Protein AF-A0A816SLV2-F1 (afdb_monomer)

pLDDT: mean 80.75, std 13.79, range [43.53, 95.81]

Secondary structure (DSSP, 8-state):
-HHHHHHHHHHHHHHHHHHH---------EEEEEEESSS---HHHHHHHHHHHHS-EEEEEESSTTSS-EEEE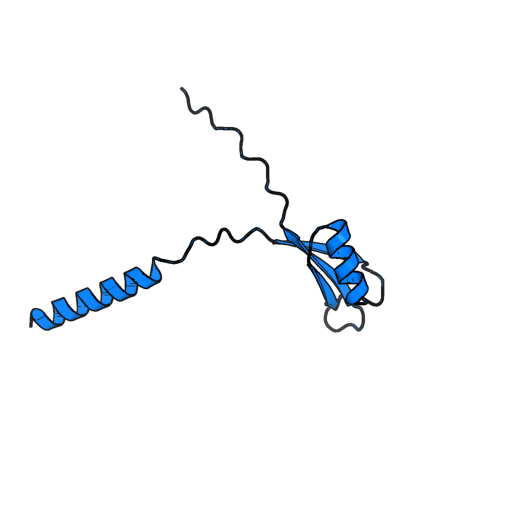EEEEPPPPPPPPP-----

Nearest PDB structures (foldseek):
  7aoc-assembly1_K  TM=4.284E-01  e=1.183E+00  Schizosaccharomyces pombe 972h-
  2joq-assembly1_A  TM=3.617E-01  e=1.971E+00  Helicobacter pylori
  7qru-assembly1_E  TM=3.831E-01  e=4.813E+00  Alkalihalophilus pseudofirmus
  6y2d-assembly3_C  TM=4.258E-01  e=4.515E+00  Homo sapiens

Organism: Brassica napus (NCBI:txid3708)

InterPro domains:
  IPR010851 Defensin-like protein [PF07333] (24-78)
  IPR010851 Defensin-like protein [PTHR33830] (1-79)

Structure (mmCIF, N/CA/C/O backbone):
data_AF-A0A816SLV2-F1
#
_entry.id   AF-A0A816SLV2-F1
#
loop_
_atom_site.group_PDB
_atom_site.id
_atom_site.type_symbol
_atom_site.label_atom_id
_atom_site.label_alt_id
_atom_site.label_comp_id
_atom_site.label_asym_id
_atom_site.label_entity_id
_atom_site.label_seq_id
_atom_site.pdbx_PDB_ins_code
_atom_site.Cartn_x
_atom_site.Cartn_y
_atom_site.Cartn_z
_atom_site.occupancy
_atom_site.B_iso_or_equiv
_atom_site.auth_seq_id
_atom_site.auth_comp_id
_atom_site.auth_asym_id
_atom_site.auth_atom_id
_atom_site.pdbx_PDB_model_num
ATOM 1 N N . MET A 1 1 ? 51.772 -16.783 29.427 1.00 52.56 1 MET A N 1
ATOM 2 C CA . MET A 1 1 ? 50.874 -15.656 29.075 1.00 52.56 1 MET A CA 1
ATOM 3 C C . MET A 1 1 ? 50.556 -15.518 27.579 1.00 52.56 1 MET A C 1
ATOM 5 O O . MET A 1 1 ? 49.687 -14.724 27.264 1.00 52.56 1 MET A O 1
ATOM 9 N N . SER A 1 2 ? 51.168 -16.291 26.665 1.00 62.91 2 SER A N 1
ATOM 10 C CA . SER A 1 2 ? 50.905 -16.179 25.212 1.00 62.91 2 SER A CA 1
ATOM 11 C C . SER A 1 2 ? 49.593 -16.852 24.760 1.00 62.91 2 SER A C 1
ATOM 13 O O . SER A 1 2 ? 48.797 -16.259 24.042 1.00 62.91 2 SER A O 1
ATOM 15 N N . ASN A 1 3 ? 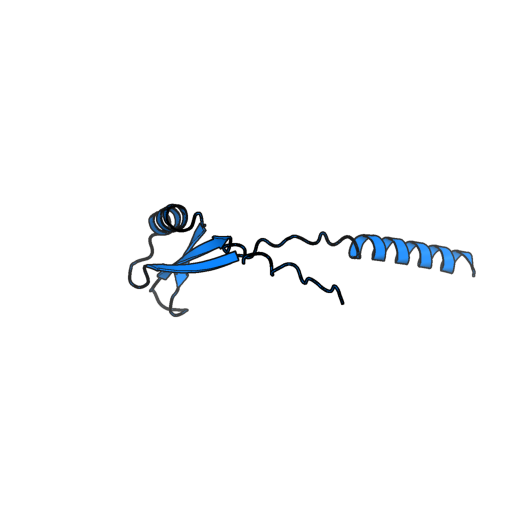49.290 -18.054 25.265 1.00 64.31 3 ASN A N 1
ATOM 16 C CA . ASN A 1 3 ? 48.154 -18.858 24.779 1.00 64.31 3 ASN A CA 1
ATOM 17 C C . ASN A 1 3 ? 46.773 -18.240 25.081 1.00 64.31 3 ASN A C 1
ATOM 19 O O . ASN A 1 3 ? 45.847 -18.385 24.290 1.00 64.31 3 ASN A O 1
ATOM 23 N N . GLN A 1 4 ? 46.644 -17.518 26.201 1.00 71.38 4 GLN A N 1
ATOM 24 C CA . GLN A 1 4 ? 45.421 -16.786 26.569 1.00 71.38 4 GLN A CA 1
ATOM 25 C C . GLN A 1 4 ? 45.154 -15.621 25.599 1.00 71.38 4 GLN A C 1
ATOM 27 O O . GLN A 1 4 ? 44.013 -15.390 25.206 1.00 71.38 4 GLN A O 1
ATOM 32 N N . LEU A 1 5 ? 46.214 -14.924 25.170 1.00 72.38 5 LEU A N 1
ATOM 33 C CA . LEU A 1 5 ? 46.122 -13.833 24.199 1.00 72.38 5 LEU A CA 1
ATOM 34 C C . LEU A 1 5 ? 45.768 -14.367 22.808 1.00 72.38 5 LEU A C 1
ATOM 36 O O . LEU A 1 5 ? 44.894 -13.811 22.157 1.00 72.38 5 LEU A O 1
ATOM 40 N N . VAL A 1 6 ? 46.367 -15.487 22.387 1.00 76.94 6 VAL A N 1
ATOM 41 C CA . VAL A 1 6 ? 46.049 -16.132 21.099 1.00 76.94 6 VAL A CA 1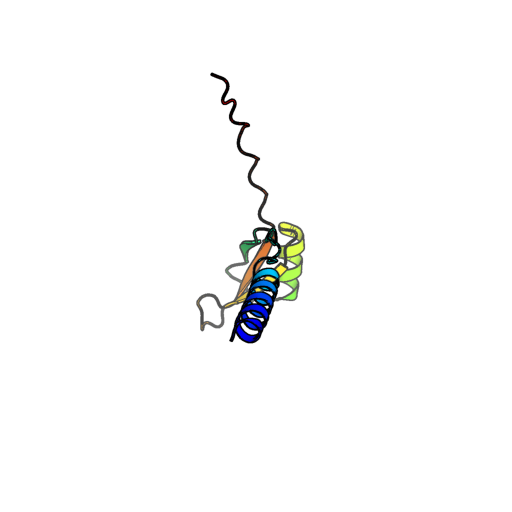
ATOM 42 C C . VAL A 1 6 ? 44.593 -16.601 21.058 1.00 76.94 6 VAL A C 1
ATOM 44 O O . VAL A 1 6 ? 43.893 -16.321 20.089 1.00 76.94 6 VAL A O 1
ATOM 47 N N . SER A 1 7 ? 44.115 -17.249 22.125 1.00 84.56 7 SER A N 1
ATOM 48 C CA . SER A 1 7 ? 42.717 -17.688 22.236 1.00 84.56 7 SER A CA 1
ATOM 49 C C . SER A 1 7 ? 41.739 -16.507 22.163 1.00 84.56 7 SER A C 1
ATOM 51 O O . SER A 1 7 ? 40.779 -16.539 21.394 1.00 84.56 7 SER A O 1
ATOM 53 N N . SER A 1 8 ? 42.034 -15.422 22.889 1.00 82.44 8 SER A N 1
ATOM 54 C CA . SER A 1 8 ? 41.227 -14.195 22.872 1.00 82.44 8 SER A CA 1
ATOM 55 C C . SER A 1 8 ? 41.194 -13.534 21.489 1.00 82.44 8 SER A C 1
ATOM 57 O O . SER A 1 8 ? 40.124 -13.184 20.991 1.00 82.44 8 SER A O 1
ATOM 59 N N . CYS A 1 9 ? 42.345 -13.430 20.820 1.00 83.94 9 CYS A N 1
ATOM 60 C CA . CYS A 1 9 ? 42.433 -12.872 19.472 1.00 83.94 9 CYS A CA 1
ATOM 61 C C . CYS A 1 9 ? 41.625 -13.692 18.459 1.00 83.94 9 CYS A C 1
ATOM 63 O O . CYS A 1 9 ? 40.903 -13.116 17.649 1.00 83.94 9 CYS A O 1
ATOM 65 N N . ILE A 1 10 ? 41.703 -15.025 18.516 1.00 85.81 10 ILE A N 1
ATOM 66 C CA . ILE A 1 10 ? 40.922 -15.898 17.628 1.00 85.81 10 ILE A CA 1
ATOM 67 C C . ILE A 1 10 ? 39.422 -15.713 17.889 1.00 85.81 10 ILE 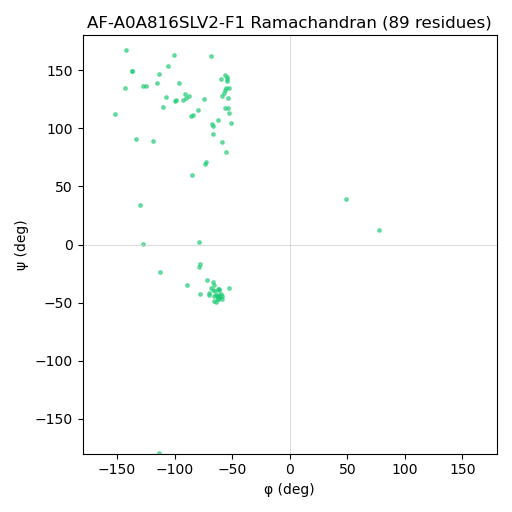A C 1
ATOM 69 O O . ILE A 1 10 ? 38.660 -15.546 16.938 1.00 85.81 10 ILE A O 1
ATOM 73 N N . ALA A 1 11 ? 38.996 -15.668 19.155 1.00 86.88 11 ALA A N 1
ATOM 74 C CA . ALA A 1 11 ? 37.595 -15.443 19.510 1.00 86.88 11 ALA A CA 1
ATOM 75 C C . ALA A 1 11 ? 37.065 -14.096 18.980 1.00 86.88 11 ALA A C 1
ATOM 77 O O . 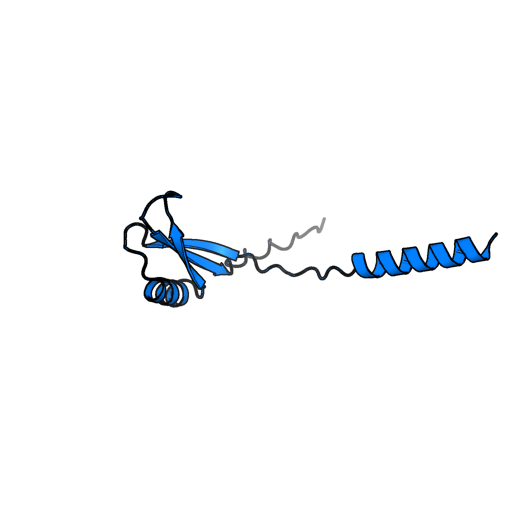ALA A 1 11 ? 35.972 -14.041 18.416 1.00 86.88 11 ALA A O 1
ATOM 78 N N . LEU A 1 12 ? 37.859 -13.026 19.089 1.00 87.12 12 LEU A N 1
ATOM 79 C CA . LEU A 1 12 ? 37.531 -11.705 18.541 1.00 87.12 12 LEU A CA 1
ATOM 80 C C . LEU A 1 12 ? 37.396 -11.728 17.015 1.00 87.12 12 LEU A C 1
ATOM 82 O O . LEU A 1 12 ? 36.414 -11.216 16.481 1.00 87.12 12 LEU A O 1
ATOM 86 N N . MET A 1 13 ? 38.336 -12.355 16.306 1.00 86.88 13 MET A N 1
ATOM 87 C CA . MET A 1 13 ? 38.304 -12.445 14.840 1.00 86.88 13 MET A CA 1
ATOM 88 C C . MET A 1 13 ? 37.076 -13.212 14.333 1.00 86.88 13 MET A C 1
ATOM 90 O O . MET A 1 13 ? 36.460 -12.817 13.340 1.00 86.88 13 MET A O 1
ATOM 94 N N . VAL A 1 14 ? 36.683 -14.281 15.033 1.00 85.44 14 VAL A N 1
ATOM 95 C CA . VAL A 1 14 ? 35.464 -15.041 14.719 1.00 85.44 14 VAL A CA 1
ATOM 96 C C . VAL A 1 14 ? 34.218 -14.182 14.941 1.00 85.44 14 VAL A C 1
ATOM 98 O O . VAL A 1 14 ? 33.352 -14.136 14.069 1.00 85.44 14 VAL A O 1
ATOM 101 N N . LEU A 1 15 ? 34.149 -13.443 16.053 1.00 85.50 15 LEU A N 1
ATOM 102 C CA . LEU A 1 15 ? 33.035 -12.538 16.343 1.00 85.50 15 LEU A CA 1
ATOM 103 C C . LEU A 1 15 ? 32.880 -11.463 15.254 1.00 85.50 15 LEU A C 1
ATOM 105 O O . LEU A 1 15 ? 31.782 -11.246 14.745 1.00 85.50 15 LEU A O 1
ATOM 109 N N . PHE A 1 16 ? 33.983 -10.829 14.845 1.00 81.94 16 PHE A N 1
ATOM 110 C CA . PHE A 1 16 ? 33.965 -9.814 13.788 1.00 81.94 16 PHE A CA 1
ATOM 111 C C . PHE A 1 16 ? 33.584 -10.384 12.421 1.00 81.94 16 PHE A C 1
ATOM 113 O O . PHE A 1 16 ? 32.879 -9.720 11.666 1.00 81.94 16 PHE A O 1
ATOM 120 N N . SER A 1 17 ? 33.987 -11.618 12.110 1.00 81.44 17 SER A N 1
ATOM 121 C CA . SER A 1 17 ? 33.634 -12.267 10.841 1.00 81.44 17 SER A CA 1
ATOM 122 C C . SER A 1 17 ? 32.119 -12.427 10.681 1.00 81.44 17 SER A C 1
ATOM 124 O O . SER A 1 17 ? 31.592 -12.180 9.602 1.00 81.44 17 SER A O 1
ATOM 126 N N . VAL A 1 18 ? 31.400 -12.758 11.758 1.00 75.88 18 VAL A N 1
ATOM 127 C CA . VAL A 1 18 ? 29.929 -12.862 11.740 1.00 75.88 18 VAL A CA 1
ATOM 128 C C . VAL A 1 18 ? 29.270 -11.491 11.552 1.00 75.88 18 VAL A C 1
ATOM 130 O O . VAL A 1 18 ? 28.284 -11.381 10.831 1.00 75.88 18 VAL A O 1
ATOM 133 N N . LEU A 1 19 ? 29.829 -10.435 12.149 1.00 73.75 19 LEU A N 1
ATOM 134 C CA . LEU A 1 19 ? 29.295 -9.070 12.042 1.00 73.75 19 LEU A CA 1
ATOM 135 C C . LEU A 1 19 ? 29.521 -8.442 10.657 1.00 73.75 19 LEU A C 1
ATOM 137 O O . LEU A 1 19 ? 28.718 -7.623 10.215 1.00 73.75 19 LEU A O 1
ATOM 141 N N . LEU A 1 20 ? 30.603 -8.819 9.969 1.00 70.44 20 LEU A N 1
ATOM 142 C CA . LEU A 1 20 ? 30.932 -8.312 8.632 1.00 70.44 20 LEU A CA 1
ATOM 143 C C . LEU A 1 20 ? 30.120 -8.988 7.518 1.00 70.44 20 LEU A C 1
ATOM 145 O O . LEU A 1 20 ? 29.973 -8.411 6.440 1.00 70.44 20 LEU A O 1
ATOM 149 N N . ILE A 1 21 ? 29.535 -10.161 7.775 1.00 67.62 21 ILE A N 1
ATOM 150 C CA . ILE A 1 21 ? 28.568 -10.805 6.876 1.00 67.62 21 ILE A CA 1
ATOM 151 C C . ILE A 1 21 ? 27.179 -10.225 7.175 1.00 67.62 21 ILE A C 1
ATOM 153 O O . ILE A 1 21 ? 26.243 -10.925 7.551 1.00 67.62 21 ILE A O 1
ATOM 157 N N . SER A 1 22 ? 27.032 -8.911 7.017 1.00 61.78 22 SER A N 1
ATOM 158 C CA . SER A 1 22 ? 25.708 -8.344 6.796 1.00 61.78 22 SER A CA 1
ATOM 159 C C . SER A 1 22 ? 25.447 -8.477 5.301 1.00 61.78 22 SER A C 1
ATOM 161 O O . SER A 1 22 ? 26.161 -7.835 4.518 1.00 61.78 22 SER A O 1
ATOM 163 N N . PRO A 1 23 ? 24.510 -9.335 4.849 1.00 59.53 23 PRO A N 1
ATOM 164 C CA . PRO A 1 23 ? 24.128 -9.306 3.453 1.00 59.53 23 PRO A CA 1
ATOM 165 C C . PRO A 1 23 ? 23.743 -7.862 3.149 1.00 59.53 23 PRO A C 1
ATOM 167 O O . PRO A 1 23 ? 22.911 -7.280 3.853 1.00 59.53 23 PRO A O 1
ATOM 170 N N . LYS A 1 24 ? 24.361 -7.274 2.117 1.00 53.75 24 LYS A N 1
ATOM 171 C CA . LYS A 1 24 ? 23.778 -6.116 1.446 1.00 53.75 24 LYS A CA 1
ATOM 172 C C . LYS A 1 24 ? 22.433 -6.604 0.941 1.00 53.75 24 LYS A C 1
ATOM 174 O O . LYS A 1 24 ? 22.321 -7.186 -0.132 1.00 53.75 24 LYS A O 1
ATOM 179 N N . THR A 1 25 ? 21.427 -6.490 1.795 1.00 54.81 25 THR A N 1
ATOM 180 C CA . THR A 1 25 ? 20.055 -6.590 1.372 1.00 54.81 25 THR A CA 1
ATOM 181 C C . THR A 1 25 ? 19.934 -5.412 0.434 1.00 54.81 25 THR A C 1
ATOM 183 O O . THR A 1 25 ? 20.020 -4.258 0.852 1.00 54.81 25 THR A O 1
ATOM 186 N N . GLU A 1 26 ? 19.860 -5.711 -0.860 1.00 56.72 26 GLU A N 1
ATOM 187 C CA . GLU A 1 26 ? 19.258 -4.829 -1.845 1.00 56.72 26 GLU A CA 1
ATOM 188 C C . GLU A 1 26 ? 17.846 -4.572 -1.314 1.00 56.72 26 GLU A C 1
ATOM 190 O O . GLU A 1 26 ? 16.896 -5.284 -1.643 1.00 56.72 26 GLU A O 1
ATOM 195 N N . ALA A 1 27 ? 17.732 -3.668 -0.340 1.00 59.12 27 ALA A N 1
ATOM 196 C CA . ALA A 1 27 ? 16.487 -3.321 0.294 1.00 59.12 27 ALA A CA 1
ATOM 197 C C . ALA A 1 27 ? 15.706 -2.656 -0.820 1.00 59.12 27 ALA A C 1
ATOM 199 O O . ALA A 1 27 ? 15.951 -1.498 -1.154 1.00 59.12 27 ALA A O 1
ATOM 200 N N . GLN A 1 28 ? 14.867 -3.448 -1.487 1.00 65.56 28 GLN A N 1
ATOM 201 C CA . GLN A 1 28 ? 14.113 -2.989 -2.630 1.00 65.56 28 GLN A CA 1
ATOM 202 C C . GLN A 1 28 ? 13.385 -1.727 -2.197 1.00 65.56 28 GLN A C 1
ATOM 204 O O . GLN A 1 28 ? 12.558 -1.784 -1.285 1.00 65.56 28 GLN A O 1
ATOM 209 N N . GLN A 1 29 ? 13.774 -0.593 -2.786 1.00 82.00 29 GLN A N 1
ATOM 210 C CA . GLN A 1 29 ? 13.331 0.709 -2.320 1.00 82.00 29 GLN A CA 1
ATOM 211 C C . GLN A 1 29 ? 11.803 0.721 -2.337 1.00 82.00 29 GLN A C 1
ATOM 213 O O . GLN A 1 29 ? 11.177 0.515 -3.382 1.00 82.00 29 GLN A O 1
ATOM 218 N N . ARG A 1 30 ? 11.206 0.881 -1.154 1.00 87.19 30 ARG A N 1
ATOM 219 C CA . ARG A 1 30 ? 9.756 0.935 -0.997 1.00 87.19 30 ARG A CA 1
ATOM 220 C C . ARG A 1 30 ? 9.309 2.385 -1.092 1.00 87.19 30 ARG A C 1
ATOM 222 O O . ARG A 1 30 ? 9.862 3.257 -0.430 1.00 87.19 30 ARG A O 1
ATOM 229 N N . CYS A 1 31 ? 8.313 2.615 -1.930 1.00 91.56 31 CYS A N 1
ATOM 230 C CA . CYS A 1 31 ? 7.641 3.889 -2.106 1.00 91.56 31 CYS A CA 1
ATOM 231 C C . CYS A 1 31 ? 6.263 3.825 -1.452 1.00 91.56 31 CYS A C 1
ATOM 233 O O . CYS A 1 31 ? 5.660 2.753 -1.358 1.00 91.56 31 CYS A O 1
ATOM 235 N N . THR A 1 32 ? 5.761 4.989 -1.050 1.00 92.75 32 THR A N 1
ATOM 236 C CA . THR A 1 32 ? 4.472 5.124 -0.373 1.00 92.75 32 THR A CA 1
ATOM 237 C C . THR A 1 32 ? 3.585 6.118 -1.121 1.00 92.75 32 THR A C 1
ATOM 239 O O . THR A 1 32 ? 4.071 7.160 -1.560 1.00 92.75 32 THR A O 1
ATOM 242 N N . LYS A 1 33 ? 2.296 5.806 -1.307 1.00 92.69 33 LYS A N 1
ATOM 243 C CA . LYS A 1 33 ? 1.317 6.696 -1.957 1.00 92.69 33 LYS A CA 1
ATOM 244 C C . LYS A 1 33 ? -0.057 6.590 -1.298 1.00 92.69 33 LYS A C 1
ATOM 246 O O . LYS A 1 33 ? -0.544 5.486 -1.081 1.00 92.69 33 LYS A O 1
ATOM 251 N N . VAL A 1 34 ? -0.696 7.730 -1.045 1.00 92.50 34 VAL A N 1
ATOM 252 C CA . VAL A 1 34 ? -2.103 7.799 -0.621 1.00 92.50 34 VAL A CA 1
ATOM 253 C C . VAL A 1 34 ? -2.988 7.843 -1.865 1.00 92.50 34 VAL A C 1
ATOM 255 O O . VAL A 1 34 ? -2.737 8.660 -2.752 1.00 92.50 34 VAL A O 1
ATOM 258 N N . ILE A 1 35 ? -3.987 6.961 -1.957 1.00 85.31 35 ILE A N 1
ATOM 259 C CA . ILE A 1 35 ? -4.887 6.881 -3.129 1.00 85.31 35 ILE A CA 1
ATOM 260 C C . ILE A 1 35 ? -6.336 7.288 -2.837 1.00 85.31 35 ILE A C 1
ATOM 262 O O . ILE A 1 35 ? -7.011 7.761 -3.744 1.00 85.31 35 ILE A O 1
ATOM 266 N N . ALA A 1 36 ? -6.785 7.206 -1.584 1.00 74.00 36 ALA A N 1
ATOM 267 C CA . ALA A 1 36 ? -8.123 7.625 -1.167 1.00 74.00 36 ALA A CA 1
ATOM 268 C C . ALA A 1 36 ? -8.024 8.476 0.115 1.00 74.00 36 ALA A C 1
ATOM 270 O O . ALA A 1 36 ? -7.979 7.916 1.216 1.00 74.00 36 ALA A O 1
ATOM 271 N N . PRO A 1 37 ? -7.898 9.812 -0.013 1.00 65.12 37 PRO A N 1
ATOM 272 C CA . PRO A 1 37 ? -7.686 10.698 1.132 1.00 65.12 37 PRO A CA 1
ATOM 273 C C . PRO A 1 37 ? -8.958 10.999 1.949 1.00 65.12 37 PRO A C 1
ATOM 275 O O . PRO A 1 37 ? -8.835 11.432 3.085 1.00 65.12 37 PRO A O 1
ATOM 278 N N . GLU A 1 38 ? -10.159 10.754 1.410 1.00 63.22 38 GLU A N 1
ATOM 279 C CA . GLU A 1 38 ? -11.427 11.317 1.927 1.00 63.22 38 GLU A CA 1
ATOM 280 C C . GLU A 1 38 ? -12.531 10.253 2.136 1.00 63.22 38 GLU A C 1
ATOM 282 O O . GLU A 1 38 ? -13.712 10.499 1.903 1.00 63.22 38 GLU A O 1
ATOM 287 N N . THR A 1 39 ? -12.182 9.026 2.527 1.00 62.78 39 THR A N 1
ATOM 288 C CA . THR A 1 39 ? -13.172 7.945 2.716 1.00 62.78 39 THR A CA 1
ATOM 289 C C . THR A 1 39 ? -12.901 7.151 3.981 1.00 62.78 39 THR A C 1
ATOM 291 O O . THR A 1 39 ? -11.740 6.951 4.322 1.00 62.78 39 THR A O 1
ATOM 294 N N . GLN A 1 40 ? -13.951 6.611 4.615 1.00 75.00 40 GLN A N 1
ATOM 295 C CA . GLN A 1 40 ? -13.816 5.542 5.611 1.00 75.00 40 GLN A CA 1
ATOM 296 C C . GLN A 1 40 ? -12.965 4.421 5.004 1.00 75.00 40 GLN A C 1
ATOM 298 O O . GLN A 1 40 ? -13.412 3.705 4.106 1.00 75.00 40 GLN A O 1
ATOM 303 N N . CYS A 1 41 ? -11.704 4.327 5.427 1.00 89.06 41 CYS A N 1
ATOM 304 C CA . CYS A 1 41 ? -10.756 3.408 4.822 1.00 89.06 41 CYS A CA 1
ATOM 305 C C . CYS A 1 41 ? -11.168 1.968 5.125 1.00 89.06 41 CYS A C 1
ATOM 307 O O . CYS A 1 41 ? -10.968 1.449 6.222 1.00 89.06 41 CYS A O 1
ATOM 309 N N . LEU A 1 42 ? -11.747 1.311 4.126 1.00 92.06 42 LEU A N 1
ATOM 310 C CA . LEU A 1 42 ? -12.062 -0.105 4.185 1.00 92.06 42 LEU A CA 1
ATOM 311 C C . LEU A 1 42 ? -10.814 -0.881 3.761 1.00 92.06 42 LEU A C 1
ATOM 313 O O . LEU A 1 42 ? -10.420 -0.852 2.594 1.00 92.06 42 LEU A O 1
ATOM 317 N N . LEU A 1 43 ? -10.183 -1.576 4.712 1.00 92.25 43 LEU A N 1
ATOM 318 C CA . LEU A 1 43 ? -8.900 -2.262 4.50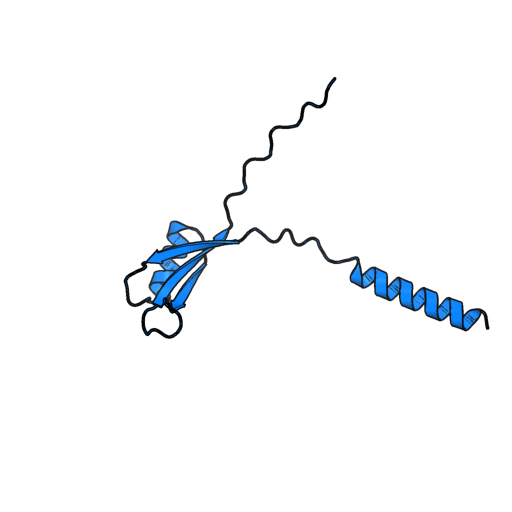4 1.00 92.25 43 LEU A CA 1
ATOM 319 C C . LEU A 1 43 ? -8.907 -3.204 3.289 1.00 92.25 43 LEU A C 1
ATOM 321 O O . LEU A 1 43 ? -7.910 -3.305 2.579 1.00 92.25 43 LEU A O 1
ATOM 325 N N . LEU A 1 44 ? -10.032 -3.882 3.050 1.00 93.88 44 LEU A N 1
ATOM 326 C CA . LEU A 1 44 ? -10.213 -4.810 1.932 1.00 93.88 44 LEU A CA 1
ATOM 327 C C . LEU A 1 44 ? -10.122 -4.088 0.580 1.00 93.88 44 LEU A C 1
ATOM 329 O O . LEU A 1 44 ? -9.313 -4.478 -0.262 1.00 93.88 44 LEU A O 1
ATOM 333 N N . ASN A 1 45 ? -10.856 -2.982 0.429 1.00 93.56 45 ASN A N 1
ATOM 334 C CA . ASN A 1 45 ? -10.823 -2.148 -0.773 1.00 93.56 45 ASN A CA 1
ATOM 335 C C . ASN A 1 45 ? -9.441 -1.518 -0.957 1.00 93.56 45 ASN A C 1
ATOM 337 O O . ASN A 1 45 ? -8.889 -1.560 -2.049 1.00 93.56 45 ASN A O 1
ATOM 341 N N . CYS A 1 46 ? -8.842 -1.008 0.124 1.00 94.25 46 CYS A N 1
ATOM 342 C CA . CYS A 1 46 ? -7.511 -0.407 0.081 1.00 94.25 46 CYS A CA 1
ATOM 343 C C . CYS A 1 46 ? -6.449 -1.396 -0.425 1.00 94.25 46 CYS A C 1
ATOM 345 O O . CYS A 1 46 ? -5.633 -1.066 -1.284 1.00 94.25 46 CYS A O 1
ATOM 347 N N . ARG A 1 47 ? -6.473 -2.646 0.058 1.00 95.31 47 ARG A N 1
ATOM 348 C CA . ARG A 1 47 ? -5.562 -3.696 -0.423 1.00 95.31 47 ARG A CA 1
ATOM 349 C C . ARG A 1 47 ? -5.771 -4.007 -1.898 1.00 95.31 47 ARG A C 1
ATOM 351 O O . ARG A 1 47 ? -4.791 -4.091 -2.634 1.00 95.31 47 ARG A O 1
ATOM 358 N N . GLU A 1 48 ? -7.021 -4.179 -2.317 1.00 95.69 48 GLU A N 1
ATOM 359 C CA . GLU A 1 48 ? -7.362 -4.468 -3.709 1.00 95.69 48 GLU A CA 1
ATOM 360 C C . GLU A 1 48 ? -6.915 -3.338 -4.645 1.00 95.69 48 GLU A C 1
ATOM 362 O O . GLU A 1 48 ? -6.301 -3.588 -5.682 1.00 95.69 48 GLU A O 1
ATOM 367 N N . GLU A 1 49 ? -7.172 -2.090 -4.265 1.00 93.88 49 GLU A N 1
ATOM 368 C CA . GLU A 1 49 ? -6.869 -0.917 -5.074 1.00 93.88 49 GLU A CA 1
ATOM 369 C C . GLU A 1 49 ? -5.356 -0.665 -5.165 1.00 93.88 49 GLU A C 1
ATOM 371 O O . GLU A 1 49 ? -4.830 -0.477 -6.264 1.00 93.88 49 GLU A O 1
ATOM 376 N N . CYS A 1 50 ? -4.618 -0.773 -4.053 1.00 95.25 50 CYS A N 1
ATOM 377 C CA . CYS A 1 50 ? -3.152 -0.700 -4.059 1.00 95.25 50 CYS A CA 1
ATOM 378 C C . CYS A 1 50 ? -2.515 -1.828 -4.888 1.00 95.25 50 CYS A C 1
ATOM 380 O O . CYS A 1 50 ? -1.527 -1.597 -5.592 1.00 95.25 50 CYS A O 1
ATOM 382 N N . PHE A 1 51 ? -3.075 -3.040 -4.836 1.00 95.56 51 PHE A N 1
ATOM 383 C CA . PHE A 1 51 ? -2.602 -4.156 -5.651 1.00 95.56 51 PHE A CA 1
ATOM 384 C C . PHE A 1 51 ? -2.839 -3.888 -7.142 1.00 95.56 51 PHE A C 1
ATOM 386 O O . PHE A 1 51 ? -1.909 -3.983 -7.939 1.00 95.56 51 PHE A O 1
ATOM 393 N N . LYS A 1 52 ? -4.052 -3.470 -7.523 1.00 95.81 52 LYS A N 1
ATOM 394 C CA . LYS A 1 52 ? -4.407 -3.187 -8.924 1.00 95.81 52 LYS A CA 1
ATOM 395 C C . LYS A 1 52 ? -3.628 -2.016 -9.522 1.00 95.81 52 LYS A C 1
ATOM 397 O O . LYS A 1 52 ? -3.256 -2.072 -10.688 1.00 95.81 52 LYS A O 1
ATOM 402 N N . THR A 1 53 ? -3.407 -0.952 -8.752 1.00 92.75 53 THR A N 1
ATOM 403 C CA . THR A 1 53 ? -2.831 0.301 -9.274 1.00 92.75 53 THR A CA 1
ATOM 404 C C . THR A 1 53 ? -1.309 0.347 -9.215 1.00 92.75 53 THR A C 1
ATOM 406 O O . THR A 1 53 ? -0.683 0.943 -10.090 1.00 92.75 53 THR A O 1
ATOM 409 N N . LEU A 1 54 ? -0.704 -0.253 -8.187 1.00 93.81 54 LEU A N 1
ATOM 410 C CA . LEU A 1 54 ? 0.725 -0.104 -7.893 1.00 93.81 54 LEU A CA 1
ATOM 411 C C . LEU A 1 54 ? 1.449 -1.444 -7.735 1.00 93.81 54 LEU A C 1
ATOM 413 O O . LEU A 1 54 ? 2.646 -1.447 -7.447 1.00 93.81 54 LEU A O 1
ATOM 417 N N . ASN A 1 55 ? 0.744 -2.575 -7.880 1.00 94.62 55 ASN A N 1
ATOM 418 C CA . ASN A 1 55 ? 1.240 -3.895 -7.478 1.00 94.62 55 ASN A CA 1
ATOM 419 C C . ASN A 1 55 ? 1.817 -3.860 -6.046 1.00 94.62 55 ASN A C 1
ATOM 421 O O . ASN A 1 55 ? 2.886 -4.401 -5.753 1.00 94.62 55 ASN A O 1
ATOM 425 N N . GLY A 1 56 ? 1.138 -3.100 -5.181 1.00 93.12 56 GLY A N 1
ATOM 426 C CA . GLY A 1 56 ? 1.565 -2.775 -3.828 1.00 93.12 56 GLY A CA 1
ATOM 427 C C . GLY A 1 56 ? 0.671 -3.387 -2.756 1.00 93.12 56 GLY A C 1
ATOM 428 O O . GLY A 1 56 ? -0.314 -4.067 -3.034 1.00 93.12 56 GLY A O 1
ATOM 429 N N . PHE A 1 57 ? 1.016 -3.107 -1.505 1.00 95.56 57 PHE A N 1
ATOM 430 C CA . PHE A 1 57 ? 0.265 -3.496 -0.321 1.00 95.56 57 PHE A CA 1
ATOM 431 C C . PHE A 1 57 ? -0.427 -2.276 0.290 1.00 95.56 57 PHE A C 1
ATOM 433 O O . PHE A 1 57 ? 0.227 -1.269 0.559 1.00 95.56 57 PHE A O 1
ATOM 440 N N . GLY A 1 58 ? -1.739 -2.372 0.504 1.00 95.31 58 GLY A N 1
ATOM 441 C CA . GLY A 1 58 ? -2.550 -1.307 1.097 1.00 95.31 58 GLY A CA 1
ATOM 442 C C . GLY A 1 58 ? -2.761 -1.467 2.600 1.00 95.31 58 GLY A C 1
ATOM 443 O O . GLY A 1 58 ? -3.035 -2.568 3.085 1.00 95.31 58 GLY A O 1
ATOM 444 N N . THR A 1 59 ? -2.682 -0.355 3.328 1.00 95.19 59 THR A N 1
ATOM 445 C CA . THR A 1 59 ? -2.997 -0.257 4.756 1.00 95.19 59 THR A CA 1
ATOM 446 C C . THR A 1 59 ? -3.809 1.000 5.057 1.00 95.19 59 THR A C 1
ATOM 448 O O . THR A 1 59 ? -3.646 2.022 4.396 1.00 95.19 59 THR A O 1
ATOM 451 N N . CYS A 1 60 ? -4.672 0.937 6.069 1.00 93.38 60 CYS A N 1
ATOM 452 C CA . CYS A 1 60 ? -5.408 2.098 6.561 1.00 93.38 60 CYS A CA 1
ATOM 453 C C . CYS A 1 60 ? -4.627 2.747 7.701 1.00 93.38 60 CYS A C 1
ATOM 455 O O . CYS A 1 60 ? -4.280 2.071 8.667 1.00 93.38 60 CYS A O 1
ATOM 457 N N . VAL A 1 61 ? -4.334 4.039 7.574 1.00 91.94 61 VAL A N 1
ATOM 458 C CA . VAL A 1 61 ? -3.561 4.806 8.563 1.00 91.94 61 VAL A CA 1
ATOM 459 C C . VAL A 1 61 ? -4.339 6.057 8.938 1.00 91.94 61 VAL A C 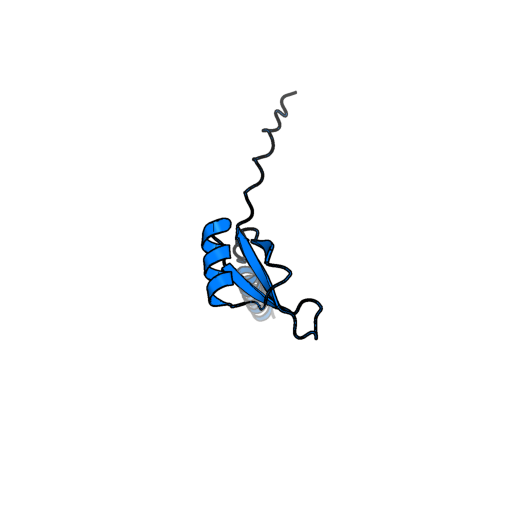1
ATOM 461 O O . VAL A 1 61 ? -4.882 6.726 8.056 1.00 91.94 61 VAL A O 1
ATOM 464 N N . GLU A 1 62 ? -4.389 6.363 10.232 1.00 91.12 62 GLU A N 1
ATOM 465 C CA . GLU A 1 62 ? -5.005 7.589 10.746 1.00 91.12 62 GLU A CA 1
ATOM 466 C C . GLU A 1 62 ? -4.372 8.825 10.110 1.00 91.12 62 GLU A C 1
ATOM 468 O O . GLU A 1 62 ? -3.146 8.938 10.031 1.00 91.12 62 GLU A O 1
ATOM 473 N N . ASN A 1 63 ? -5.208 9.756 9.657 1.00 86.00 63 ASN A N 1
ATOM 474 C CA . ASN A 1 63 ? -4.751 11.014 9.096 1.00 86.00 63 ASN A CA 1
ATOM 475 C C . ASN A 1 63 ? -5.796 12.129 9.305 1.00 86.00 63 ASN A C 1
ATOM 477 O O . ASN A 1 63 ? -6.847 12.090 8.664 1.00 86.00 63 ASN A O 1
ATOM 481 N N . PRO A 1 64 ? -5.511 13.147 10.137 1.00 88.44 64 PRO A N 1
ATOM 482 C CA . PRO A 1 64 ? -4.304 13.303 10.955 1.00 88.44 64 PRO A CA 1
ATOM 483 C C . PRO A 1 64 ? -4.222 12.269 12.102 1.00 88.44 64 PRO A C 1
ATOM 485 O O . PRO A 1 64 ? -5.243 11.676 12.461 1.00 88.44 64 PRO A O 1
ATOM 488 N N . PRO A 1 65 ? -3.032 12.045 12.693 1.00 89.38 65 PRO A N 1
ATOM 489 C CA . PRO A 1 65 ? -2.860 11.135 13.829 1.00 89.38 65 PRO A CA 1
ATOM 490 C C . PRO A 1 65 ? -3.776 11.501 15.001 1.00 89.38 65 PRO A C 1
ATOM 492 O O . PRO A 1 65 ? -3.864 12.676 15.363 1.00 89.38 65 PRO A O 1
ATOM 495 N N . GLY A 1 66 ? -4.436 10.509 15.605 1.00 88.88 66 GLY A N 1
ATOM 496 C CA . GLY A 1 66 ? -5.384 10.741 16.698 1.00 88.88 66 GLY A CA 1
ATOM 497 C C . GLY A 1 66 ? -6.755 11.255 16.249 1.00 88.88 66 GLY A C 1
ATOM 498 O O . GLY A 1 66 ? -7.533 11.713 17.084 1.00 88.88 66 GLY A O 1
ATOM 499 N N . SER A 1 67 ? -7.058 11.197 14.950 1.00 88.25 67 SER A N 1
ATOM 500 C CA . SER A 1 67 ? -8.408 11.417 14.426 1.00 88.25 67 SER A CA 1
ATOM 501 C C . SER A 1 67 ? -9.102 10.094 14.099 1.00 88.25 67 SER A C 1
ATOM 503 O O . SER A 1 67 ? -8.455 9.066 13.924 1.00 88.25 67 SER A O 1
ATOM 505 N N . GLU A 1 68 ? -10.425 10.132 13.947 1.00 86.88 68 GLU A N 1
ATOM 506 C CA . GLU A 1 68 ? -11.216 8.988 13.462 1.00 86.88 68 GLU A CA 1
ATOM 507 C C . GLU A 1 68 ? -11.151 8.824 11.930 1.00 86.88 68 GLU A C 1
ATOM 509 O O . GLU A 1 68 ? -11.796 7.943 11.359 1.00 86.88 68 GLU A O 1
ATOM 514 N N . ASN A 1 69 ? -10.380 9.674 11.244 1.00 87.50 69 ASN A N 1
ATOM 515 C CA . ASN A 1 69 ? -10.221 9.621 9.799 1.00 87.50 69 ASN A CA 1
ATOM 516 C C . ASN A 1 69 ? -9.045 8.722 9.437 1.00 87.50 69 ASN A C 1
ATOM 518 O O . ASN A 1 69 ? -7.916 8.940 9.873 1.00 87.50 69 ASN A O 1
ATOM 522 N N . TYR A 1 70 ? -9.304 7.738 8.584 1.00 89.62 70 TYR A N 1
ATOM 523 C CA . TYR A 1 70 ? -8.289 6.827 8.074 1.00 89.62 70 TYR A CA 1
ATOM 524 C C . TYR A 1 70 ? -8.137 7.017 6.573 1.00 89.62 70 TYR A C 1
ATOM 526 O O . TYR A 1 70 ? -9.121 7.107 5.846 1.00 89.62 70 TYR A O 1
ATOM 534 N N . THR A 1 71 ? -6.897 7.001 6.101 1.00 92.81 71 THR A N 1
ATOM 535 C CA . THR A 1 71 ? -6.557 7.097 4.680 1.00 92.81 71 THR A CA 1
ATOM 536 C C . THR A 1 71 ? -5.926 5.807 4.190 1.00 92.81 71 THR A C 1
ATOM 538 O O . THR A 1 71 ? -5.209 5.125 4.928 1.00 92.81 7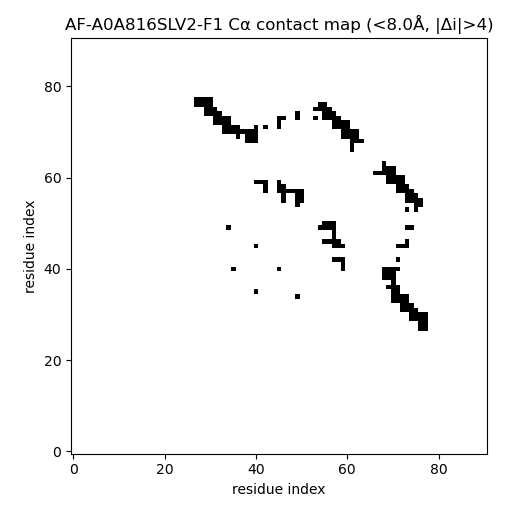1 THR A O 1
ATOM 541 N N . CYS A 1 72 ? -6.186 5.467 2.928 1.00 93.94 72 CYS A N 1
ATOM 542 C CA . CYS A 1 72 ? -5.565 4.308 2.299 1.00 93.94 72 CYS A CA 1
ATOM 543 C C . CYS A 1 72 ? -4.140 4.640 1.844 1.00 93.94 72 CYS A C 1
ATOM 545 O O . CYS A 1 72 ? -3.935 5.474 0.958 1.00 93.94 72 CYS A O 1
ATOM 547 N N . ASN A 1 73 ? -3.166 3.960 2.443 1.00 94.38 73 ASN A N 1
ATOM 548 C CA . ASN A 1 73 ? -1.737 4.108 2.215 1.00 94.38 73 ASN A CA 1
ATOM 549 C C . ASN A 1 73 ? -1.186 2.867 1.494 1.00 94.38 73 ASN A C 1
ATOM 551 O O . ASN A 1 73 ? -1.239 1.758 2.026 1.00 94.38 73 ASN A O 1
ATOM 555 N N . CYS A 1 74 ? -0.642 3.044 0.293 1.00 95.50 74 CYS A N 1
ATOM 556 C CA . CYS A 1 74 ? -0.052 1.970 -0.501 1.00 95.50 74 CYS A CA 1
ATOM 557 C C . CYS A 1 74 ? 1.469 1.957 -0.373 1.00 95.50 74 CYS A C 1
ATOM 559 O O . CYS A 1 74 ? 2.116 2.931 -0.754 1.00 95.50 74 CYS A O 1
ATOM 561 N N . MET A 1 75 ? 2.042 0.832 0.049 1.00 95.12 75 MET A N 1
ATOM 562 C CA . MET A 1 75 ? 3.477 0.553 -0.028 1.00 95.12 75 MET A CA 1
ATOM 563 C C . MET A 1 75 ? 3.774 -0.311 -1.253 1.00 95.12 75 MET A C 1
ATOM 565 O O . MET A 1 75 ? 3.228 -1.402 -1.403 1.00 95.12 75 MET A O 1
ATOM 569 N N . TYR A 1 76 ? 4.658 0.140 -2.133 1.00 93.75 76 TYR A N 1
ATOM 570 C CA . TYR A 1 76 ? 4.974 -0.544 -3.389 1.00 93.75 76 TYR A CA 1
ATOM 571 C C . TYR A 1 76 ? 6.464 -0.447 -3.705 1.00 93.75 76 TYR A C 1
ATOM 573 O O . TYR A 1 76 ? 7.208 0.282 -3.053 1.00 93.75 76 TYR A O 1
ATOM 581 N N . ASN A 1 77 ? 6.928 -1.229 -4.674 1.00 90.94 77 ASN A N 1
ATOM 582 C CA . ASN A 1 77 ? 8.310 -1.134 -5.132 1.00 90.94 77 ASN A CA 1
ATOM 583 C C . ASN A 1 77 ? 8.465 0.129 -5.977 1.00 90.94 77 ASN A C 1
ATOM 585 O O . ASN A 1 77 ? 7.733 0.304 -6.951 1.00 90.94 77 ASN A O 1
ATOM 589 N N . CYS A 1 78 ? 9.417 0.991 -5.626 1.00 88.31 78 CYS A N 1
ATOM 590 C CA . CYS A 1 78 ? 9.714 2.153 -6.447 1.00 88.31 78 CYS A CA 1
ATOM 591 C C . CYS A 1 78 ? 10.133 1.701 -7.857 1.00 88.31 78 CYS A C 1
ATOM 593 O O . CYS A 1 78 ? 10.855 0.702 -7.990 1.00 88.31 78 CYS A O 1
ATOM 595 N N . PRO A 1 79 ? 9.729 2.422 -8.916 1.00 82.69 79 PRO A N 1
ATOM 596 C CA . PRO A 1 79 ? 10.337 2.225 -10.221 1.00 82.69 79 PRO A CA 1
ATOM 597 C C . PRO A 1 79 ? 11.847 2.447 -10.082 1.00 82.69 79 PRO A C 1
ATOM 599 O O . PRO A 1 79 ? 12.280 3.433 -9.482 1.00 82.69 79 PRO A O 1
ATOM 602 N N . ARG A 1 80 ? 12.652 1.507 -10.594 1.00 76.81 80 ARG A N 1
ATOM 603 C CA . ARG A 1 80 ? 14.106 1.692 -10.624 1.00 76.81 80 ARG A CA 1
ATOM 604 C C . ARG A 1 80 ? 14.395 2.959 -11.435 1.00 76.81 80 ARG A C 1
ATOM 606 O O . ARG A 1 80 ? 13.895 3.044 -12.561 1.00 76.81 80 ARG A O 1
ATOM 613 N N . PRO A 1 81 ? 15.168 3.925 -10.907 1.00 68.19 81 PRO A N 1
ATOM 614 C CA . PRO A 1 81 ? 15.668 4.994 -11.751 1.00 68.19 81 PRO A CA 1
ATOM 615 C C . PRO A 1 81 ? 16.449 4.372 -12.919 1.00 68.19 81 PRO A C 1
ATOM 617 O O . PRO A 1 81 ? 17.056 3.305 -12.743 1.00 68.19 81 PRO A O 1
ATOM 620 N N . PRO A 1 82 ? 16.404 4.979 -14.118 1.00 64.38 82 PRO A N 1
ATOM 621 C CA . PRO A 1 82 ? 17.231 4.515 -15.220 1.00 64.38 82 PRO A CA 1
ATOM 622 C C . PRO A 1 82 ? 18.695 4.497 -14.760 1.00 64.38 82 PRO A C 1
ATOM 624 O O . PRO A 1 82 ? 19.093 5.372 -13.980 1.00 64.38 82 PRO A O 1
ATOM 627 N N . PRO A 1 83 ? 19.492 3.501 -15.187 1.00 65.88 83 PRO A N 1
ATOM 628 C CA . PRO A 1 83 ? 20.911 3.501 -14.879 1.00 65.88 83 PRO A CA 1
ATOM 629 C C . PRO A 1 83 ? 21.515 4.835 -15.346 1.00 65.88 83 PRO A C 1
ATOM 631 O O . PRO A 1 83 ? 21.106 5.339 -16.400 1.00 65.88 83 PRO A O 1
ATOM 634 N N . PRO A 1 84 ? 22.443 5.432 -14.577 1.00 69.25 84 PRO A N 1
ATOM 635 C CA . PRO A 1 84 ? 23.157 6.609 -15.047 1.00 69.25 84 PRO A CA 1
ATOM 636 C C . PRO A 1 84 ? 23.803 6.289 -16.407 1.00 69.25 84 PRO A C 1
ATOM 638 O O . PRO A 1 84 ? 24.212 5.140 -16.620 1.00 69.25 84 PRO A O 1
ATOM 641 N N . PRO A 1 85 ? 23.864 7.259 -17.341 1.00 70.38 85 PRO A N 1
ATOM 642 C CA . PRO A 1 85 ? 24.587 7.060 -18.588 1.00 70.38 85 PRO A CA 1
ATOM 643 C C . PRO A 1 85 ? 26.003 6.593 -18.252 1.00 70.38 85 PRO A C 1
ATOM 645 O O . PRO A 1 85 ? 26.613 7.124 -17.325 1.00 70.38 85 PRO A O 1
ATOM 648 N N . ALA A 1 86 ? 26.485 5.563 -18.953 1.00 68.94 86 ALA A N 1
ATOM 649 C CA . ALA A 1 86 ? 27.844 5.076 -18.767 1.00 68.94 86 ALA A CA 1
ATOM 650 C C . ALA A 1 86 ? 28.801 6.261 -18.937 1.00 68.94 86 ALA A C 1
ATOM 652 O O . ALA A 1 86 ? 28.809 6.901 -19.989 1.00 68.94 86 ALA A O 1
ATOM 653 N N . ASP A 1 87 ? 29.528 6.581 -17.871 1.00 61.56 87 ASP A N 1
ATOM 654 C CA . ASP A 1 87 ? 30.528 7.635 -17.869 1.00 61.56 87 ASP A CA 1
ATOM 655 C C . ASP A 1 87 ? 31.661 7.186 -18.803 1.00 61.56 87 ASP A C 1
ATOM 657 O O . ASP A 1 87 ? 32.442 6.290 -18.470 1.00 61.56 87 ASP A O 1
ATOM 661 N N . ASP A 1 88 ? 31.687 7.733 -20.021 1.00 56.88 88 ASP A N 1
ATOM 662 C CA . ASP A 1 88 ? 32.794 7.590 -20.966 1.00 56.88 88 ASP A CA 1
ATOM 663 C C . ASP A 1 88 ? 33.957 8.449 -20.452 1.00 56.88 88 ASP A C 1
ATOM 665 O O . ASP A 1 88 ? 34.296 9.502 -20.989 1.00 56.88 88 ASP A O 1
ATOM 669 N N . HIS A 1 89 ? 34.571 8.008 -19.354 1.00 55.81 89 HIS A N 1
ATOM 670 C CA . HIS A 1 89 ? 35.897 8.457 -18.960 1.00 55.81 89 HIS A CA 1
ATOM 671 C C . HIS A 1 89 ? 36.930 7.814 -19.896 1.00 55.81 89 HIS A C 1
ATOM 673 O O . HIS A 1 89 ? 37.726 6.962 -19.504 1.00 55.81 89 HIS A O 1
ATOM 679 N N . VAL A 1 90 ? 36.913 8.246 -21.158 1.00 55.31 90 VAL A N 1
ATOM 680 C C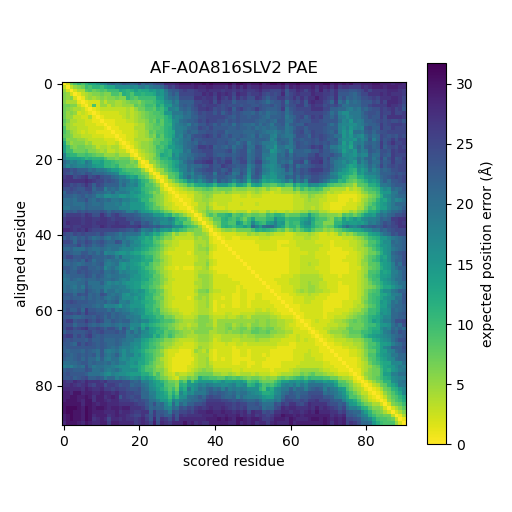A . VAL A 1 90 ? 38.040 8.144 -22.082 1.00 55.31 90 VAL A CA 1
ATOM 681 C C . VAL A 1 90 ? 38.427 9.561 -22.488 1.00 55.31 90 VAL A C 1
ATOM 683 O O . VAL A 1 90 ? 37.954 10.092 -23.491 1.00 55.31 90 VAL A O 1
ATOM 686 N N . LYS A 1 91 ? 39.331 10.170 -21.714 1.00 43.53 91 LYS A N 1
ATOM 687 C CA . LYS A 1 91 ? 40.403 11.001 -22.272 1.00 43.53 91 LYS A CA 1
ATOM 688 C C . LYS A 1 91 ? 41.566 11.174 -21.305 1.00 43.53 91 LYS A C 1
ATOM 690 O O . LYS A 1 91 ? 41.307 11.538 -20.140 1.00 43.53 91 LYS A O 1
#

Sequence (91 aa):
MSNQLVSSCIALMVLFSVLLISPKTEAQQRCTKVIAPETQCLLLNCREECFKTLNGFGTCVENPPGSENYTCNCMYNCPRPPPPPADDHVK

Solvent-accessible surface area (backbone atoms only — not comparable to full-atom values): 5487 Å² total; per-residue (Å²): 125,63,68,65,53,53,51,52,52,52,54,50,54,54,54,51,53,60,66,68,65,59,77,82,68,78,68,73,56,72,37,77,48,77,82,42,84,86,46,88,47,49,53,68,60,30,29,52,51,20,33,74,76,54,73,20,49,30,42,61,41,57,55,59,80,93,47,97,41,26,22,24,37,24,43,23,69,50,81,76,74,78,78,75,77,81,81,79,85,77,129

Radius of gyration: 24.44 Å; Cα contacts (8 Å, |Δi|>4): 109; chains: 1; bounding box: 65×32×51 Å

Mean predicted aligned error: 13.59 Å

Foldseek 3Di:
DPVVVVVVVVVVVVVVVVVVPPPPPPVQDKDKDWDFQDDPDDLVVLQVCLCVPAVWGWDWDDVPPPDPGTTIMTIHGDDDDDPDPPPPPDD